Protein AF-A0A2A6DZ73-F1 (afdb_monomer_lite)

Organism: NCBI:txid1906605

Radius of gyration: 27.43 Å; chains: 1; bounding box: 48×58×75 Å

Secondary structure (DSSP, 8-state):
--HHHHHHHHHHHHHHHHH---HHHHHHHTT--HHHHHHIIIIIHHHH-HHHHHHHHHHHHHHHHTHHHHHHHHHHHHHHHTTTSSSS--S-----PPPPP------

Sequence (107 aa):
MHDYIRERTIKIGRSLVETRQTVRHIAKEFGVSKSTVHKDLTERLPEINPDLAHQVKMILEYHKSIRHLRGGEATKIKYKRSRQNETSSSSSPTPPSPPDSLVGLRS

pLDDT: mean 73.5, std 16.76, range [41.66, 90.12]

Structure (mmCIF, N/CA/C/O backbone):
data_AF-A0A2A6DZ73-F1
#
_entry.id   AF-A0A2A6DZ73-F1
#
loop_
_atom_site.group_PDB
_atom_site.id
_atom_site.type_symbol
_atom_site.label_atom_id
_atom_site.label_alt_id
_atom_site.label_comp_id
_atom_site.label_asym_id
_atom_site.label_entity_id
_atom_site.label_seq_id
_atom_site.pdbx_PDB_ins_code
_atom_site.Cartn_x
_atom_site.Cartn_y
_atom_site.Cartn_z
_atom_site.occupancy
_atom_site.B_iso_or_equiv
_atom_site.auth_seq_id
_atom_site.auth_comp_id
_atom_site.auth_asym_id
_atom_site.auth_atom_id
_atom_site.pdbx_PDB_model_num
ATOM 1 N N . MET A 1 1 ? 19.434 -4.768 -12.277 1.00 53.62 1 MET A N 1
ATOM 2 C CA . MET A 1 1 ? 19.460 -4.183 -10.901 1.00 53.62 1 MET A CA 1
ATOM 3 C C . MET A 1 1 ? 18.070 -3.734 -10.432 1.00 53.62 1 MET A C 1
ATOM 5 O O . MET A 1 1 ? 17.776 -3.886 -9.255 1.00 53.62 1 MET A O 1
ATOM 9 N N . HIS A 1 2 ? 17.181 -3.243 -11.309 1.00 62.59 2 HIS A N 1
ATOM 10 C CA . HIS A 1 2 ? 15.787 -2.919 -10.942 1.00 62.59 2 HIS A CA 1
ATOM 11 C C . HIS A 1 2 ? 14.829 -4.125 -10.936 1.00 62.59 2 HIS A C 1
ATOM 13 O O . HIS A 1 2 ? 13.674 -4.003 -10.532 1.00 62.59 2 HIS 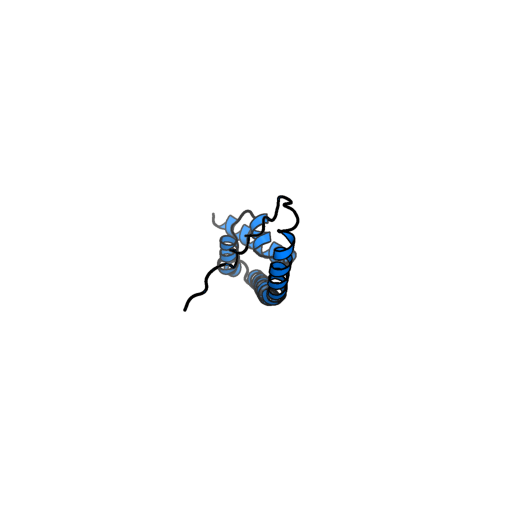A O 1
ATOM 19 N N . ASP A 1 3 ? 15.307 -5.296 -11.346 1.00 78.06 3 ASP A N 1
ATOM 20 C CA . ASP A 1 3 ? 14.478 -6.486 -11.557 1.00 78.06 3 ASP A CA 1
ATOM 21 C C . ASP A 1 3 ? 13.935 -7.060 -10.239 1.00 78.06 3 ASP A C 1
ATOM 23 O O . ASP A 1 3 ? 12.780 -7.472 -10.180 1.00 78.06 3 ASP A O 1
ATOM 27 N N . TYR A 1 4 ? 14.693 -6.939 -9.141 1.00 83.00 4 TYR A N 1
ATOM 28 C CA . TYR A 1 4 ? 14.239 -7.314 -7.792 1.00 83.00 4 TYR A CA 1
ATOM 29 C C . TYR A 1 4 ? 13.000 -6.511 -7.347 1.00 83.00 4 TYR A C 1
ATOM 31 O O . TYR A 1 4 ? 12.056 -7.065 -6.782 1.00 83.00 4 TYR A O 1
ATOM 39 N N . ILE A 1 5 ? 12.972 -5.201 -7.620 1.00 82.38 5 ILE A N 1
ATOM 40 C CA . ILE A 1 5 ? 11.845 -4.331 -7.245 1.00 82.38 5 ILE A CA 1
ATOM 41 C C . ILE A 1 5 ? 10.627 -4.664 -8.108 1.00 82.38 5 ILE A C 1
ATOM 43 O O . ILE A 1 5 ? 9.496 -4.678 -7.612 1.00 82.38 5 ILE A O 1
ATOM 47 N N . ARG A 1 6 ? 10.865 -4.978 -9.387 1.00 84.44 6 ARG A N 1
ATOM 48 C CA . ARG A 1 6 ? 9.830 -5.403 -10.328 1.00 84.44 6 ARG A CA 1
ATOM 49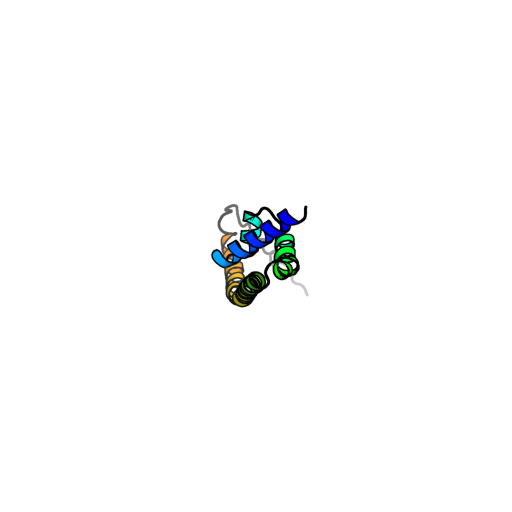 C C . ARG A 1 6 ? 9.146 -6.678 -9.834 1.00 84.44 6 ARG A C 1
ATOM 51 O O . ARG A 1 6 ? 7.930 -6.690 -9.654 1.00 84.44 6 ARG A O 1
ATOM 58 N N . GLU A 1 7 ? 9.922 -7.716 -9.531 1.00 86.88 7 GLU A N 1
ATOM 59 C CA . GLU A 1 7 ? 9.390 -8.984 -9.020 1.00 86.88 7 GLU A CA 1
ATOM 60 C C . GLU A 1 7 ? 8.675 -8.827 -7.679 1.00 86.88 7 GLU A C 1
ATOM 62 O O . GLU A 1 7 ? 7.598 -9.398 -7.485 1.00 86.88 7 GLU A O 1
ATOM 67 N N . ARG A 1 8 ? 9.229 -8.023 -6.761 1.00 86.44 8 ARG A N 1
ATOM 68 C CA . ARG A 1 8 ? 8.582 -7.738 -5.476 1.00 86.44 8 ARG A CA 1
ATOM 69 C C . ARG A 1 8 ? 7.209 -7.111 -5.682 1.00 86.44 8 ARG A C 1
ATOM 71 O O . ARG A 1 8 ? 6.239 -7.558 -5.079 1.00 86.44 8 ARG A O 1
ATOM 78 N N . THR A 1 9 ? 7.122 -6.104 -6.546 1.00 87.94 9 THR A N 1
ATOM 79 C CA . THR A 1 9 ? 5.870 -5.394 -6.839 1.00 87.94 9 THR A CA 1
ATOM 80 C C . THR A 1 9 ? 4.817 -6.339 -7.420 1.00 87.94 9 THR A C 1
ATOM 82 O O . THR A 1 9 ? 3.665 -6.309 -6.988 1.00 87.94 9 THR A O 1
ATOM 85 N N . ILE A 1 10 ? 5.213 -7.241 -8.326 1.00 89.06 10 ILE A N 1
ATOM 86 C CA . ILE A 1 10 ? 4.314 -8.265 -8.879 1.00 89.06 10 ILE A CA 1
ATOM 87 C C . ILE A 1 10 ? 3.829 -9.219 -7.781 1.00 89.06 10 ILE A C 1
ATOM 89 O O . ILE A 1 10 ? 2.631 -9.491 -7.707 1.00 89.06 10 ILE A O 1
ATOM 93 N N . LYS A 1 11 ? 4.730 -9.715 -6.919 1.00 89.94 11 LYS A N 1
ATOM 94 C CA . LYS A 1 11 ? 4.365 -10.605 -5.802 1.00 89.94 11 LYS A CA 1
ATOM 95 C C . LYS A 1 11 ? 3.371 -9.932 -4.858 1.00 89.94 11 LYS A C 1
ATOM 97 O O . LYS A 1 11 ? 2.327 -10.505 -4.584 1.00 89.94 11 LYS A O 1
ATOM 102 N N . ILE A 1 12 ? 3.647 -8.694 -4.445 1.00 88.94 12 ILE A N 1
ATOM 103 C CA . ILE A 1 12 ? 2.753 -7.891 -3.597 1.00 88.94 12 ILE A CA 1
ATOM 104 C C . ILE A 1 12 ? 1.380 -7.729 -4.259 1.00 88.94 12 ILE A C 1
ATOM 106 O O . ILE A 1 12 ? 0.359 -7.949 -3.611 1.00 88.94 12 ILE A O 1
ATOM 110 N N . GLY A 1 13 ? 1.343 -7.354 -5.543 1.00 89.44 13 GLY A N 1
ATOM 111 C CA . GLY A 1 13 ? 0.097 -7.174 -6.287 1.00 89.44 13 GLY A CA 1
ATOM 112 C C . GLY A 1 13 ? -0.730 -8.459 -6.361 1.00 89.44 13 GLY A C 1
ATOM 113 O O . GLY A 1 13 ? -1.923 -8.432 -6.070 1.00 89.44 13 GLY A O 1
ATOM 114 N N . ARG A 1 14 ? -0.091 -9.594 -6.672 1.00 90.12 14 ARG A N 1
ATOM 115 C CA . ARG A 1 14 ? -0.750 -10.910 -6.721 1.00 90.12 14 ARG A CA 1
ATOM 116 C C . ARG A 1 14 ? -1.264 -11.350 -5.356 1.00 90.12 14 ARG A C 1
ATOM 118 O O . ARG A 1 14 ? -2.447 -11.650 -5.241 1.00 90.12 14 ARG A O 1
ATOM 125 N N 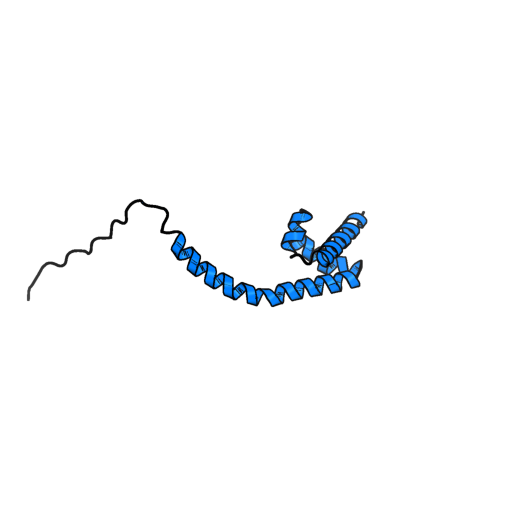. SER A 1 15 ? -0.432 -11.289 -4.316 1.00 89.25 15 SER A N 1
ATOM 126 C CA . SER A 1 15 ? -0.847 -11.636 -2.953 1.00 89.25 15 SER A CA 1
ATOM 127 C C . SER A 1 15 ? -1.999 -10.755 -2.472 1.00 89.25 15 SER A C 1
ATOM 129 O O . SER A 1 15 ? -2.894 -11.240 -1.785 1.00 89.25 15 SER A O 1
ATOM 131 N N . LEU A 1 16 ? -2.038 -9.475 -2.855 1.00 88.00 16 LEU A N 1
ATOM 132 C CA . LEU A 1 16 ? -3.148 -8.583 -2.518 1.00 88.00 16 LEU A CA 1
ATOM 133 C C . LEU A 1 16 ? -4.444 -8.994 -3.224 1.00 88.00 16 LEU A C 1
ATOM 135 O O . LEU A 1 16 ? -5.498 -8.981 -2.593 1.00 88.00 16 LEU A O 1
ATOM 139 N N . VAL A 1 17 ? -4.380 -9.377 -4.500 1.00 88.88 17 VAL A N 1
ATOM 140 C CA . VAL A 1 17 ? -5.545 -9.850 -5.264 1.00 88.88 17 VAL A CA 1
ATOM 141 C C . VAL A 1 17 ? -6.061 -11.193 -4.742 1.00 88.88 17 VAL A C 1
ATOM 143 O O . VAL A 1 17 ? -7.269 -11.348 -4.567 1.00 88.88 17 VAL A O 1
ATOM 146 N N . GLU A 1 18 ? -5.163 -12.134 -4.447 1.00 88.94 18 GLU A N 1
ATOM 147 C CA . GLU A 1 18 ? -5.499 -13.470 -3.940 1.00 88.94 18 GLU A CA 1
ATOM 148 C C . GLU A 1 18 ? -6.077 -13.413 -2.525 1.00 88.94 18 GLU A C 1
ATOM 150 O O . GLU A 1 18 ? -7.154 -13.944 -2.261 1.00 88.94 18 GLU A O 1
ATOM 155 N N . THR A 1 19 ? -5.386 -12.734 -1.607 1.00 87.56 19 THR A N 1
ATOM 156 C CA . THR A 1 19 ? -5.795 -12.685 -0.196 1.00 87.56 19 THR A CA 1
ATOM 157 C C . THR A 1 19 ? -6.865 -11.629 0.079 1.00 87.56 19 THR A C 1
ATOM 159 O O . THR A 1 19 ? -7.504 -11.663 1.131 1.00 87.56 19 THR A O 1
ATOM 162 N N . ARG A 1 20 ? -7.046 -10.658 -0.831 1.00 85.25 20 ARG A N 1
ATOM 163 C CA . ARG A 1 20 ? -7.918 -9.476 -0.676 1.00 85.25 20 ARG A CA 1
ATOM 164 C C . ARG A 1 20 ? -7.689 -8.720 0.636 1.00 85.25 20 ARG A C 1
ATOM 166 O O . ARG A 1 20 ? -8.591 -8.065 1.159 1.00 85.25 20 ARG A O 1
ATOM 173 N N . GLN A 1 21 ? -6.477 -8.793 1.184 1.00 84.25 21 GLN A N 1
ATOM 174 C CA . GLN A 1 21 ? -6.141 -8.148 2.446 1.00 84.25 21 GLN A CA 1
ATOM 175 C C . GLN A 1 21 ? -5.864 -6.648 2.281 1.00 84.25 21 GLN A C 1
ATOM 177 O O . GLN A 1 21 ? -5.637 -6.114 1.196 1.00 84.25 21 GLN A O 1
ATOM 182 N N . THR A 1 22 ? -5.883 -5.924 3.402 1.00 85.94 22 THR A N 1
ATOM 183 C CA . THR A 1 22 ? -5.547 -4.494 3.414 1.00 85.94 22 THR A CA 1
ATOM 184 C C . THR A 1 22 ? -4.051 -4.268 3.185 1.00 85.94 22 THR A C 1
ATOM 186 O O . THR A 1 22 ? -3.225 -5.046 3.659 1.00 85.94 22 THR A O 1
ATOM 189 N N . VAL A 1 23 ? -3.689 -3.114 2.613 1.00 85.06 23 VAL A N 1
ATOM 190 C CA . VAL A 1 23 ? -2.288 -2.677 2.416 1.00 85.06 23 VAL A CA 1
ATOM 191 C C . VAL A 1 23 ? -1.454 -2.768 3.698 1.00 85.06 23 VAL A C 1
ATOM 193 O O . VAL A 1 23 ? -0.259 -3.020 3.651 1.00 85.06 23 VAL A O 1
ATOM 196 N N . ARG A 1 24 ? -2.081 -2.586 4.869 1.00 83.25 24 ARG A N 1
ATOM 197 C CA . ARG A 1 24 ? -1.407 -2.672 6.171 1.00 83.25 24 ARG A CA 1
ATOM 198 C C . ARG A 1 24 ? -0.958 -4.092 6.524 1.00 83.25 24 ARG A C 1
ATOM 200 O O . ARG A 1 24 ? 0.049 -4.228 7.206 1.00 83.25 24 ARG A O 1
ATOM 207 N N . HIS A 1 25 ? -1.713 -5.111 6.121 1.00 87.25 25 HIS A N 1
ATOM 208 C CA . HIS A 1 25 ? -1.335 -6.505 6.354 1.00 87.25 25 HIS A CA 1
ATOM 209 C C . HIS A 1 25 ? -0.184 -6.903 5.436 1.00 87.25 25 HIS A C 1
ATOM 211 O O . HIS A 1 25 ? 0.866 -7.295 5.928 1.00 87.25 25 HIS A O 1
ATOM 217 N N . ILE A 1 26 ? -0.342 -6.643 4.137 1.00 88.31 26 ILE A N 1
ATOM 218 C CA . ILE A 1 26 ? 0.693 -6.873 3.124 1.00 88.31 26 ILE A CA 1
ATOM 219 C C . ILE A 1 26 ? 1.999 -6.156 3.511 1.00 88.31 26 ILE A C 1
ATOM 221 O O . ILE A 1 26 ? 3.069 -6.746 3.501 1.00 88.31 26 ILE A O 1
ATOM 225 N N . ALA A 1 27 ? 1.929 -4.897 3.950 1.00 88.19 27 ALA A N 1
ATOM 226 C CA . ALA A 1 27 ? 3.107 -4.158 4.404 1.00 88.19 27 ALA A CA 1
ATOM 227 C C . ALA A 1 27 ? 3.869 -4.870 5.542 1.00 88.19 27 ALA A C 1
ATOM 229 O O . ALA A 1 27 ? 5.097 -4.899 5.534 1.00 88.19 27 ALA A O 1
ATOM 230 N N . LYS A 1 28 ? 3.156 -5.478 6.499 1.00 88.81 28 LYS A N 1
ATOM 231 C CA . LYS A 1 28 ? 3.778 -6.240 7.592 1.00 88.81 28 LYS A CA 1
ATOM 232 C C . LYS A 1 28 ? 4.394 -7.549 7.110 1.00 88.81 28 LYS A C 1
ATOM 234 O O . LYS A 1 28 ? 5.484 -7.883 7.550 1.00 88.81 28 LYS A O 1
ATOM 239 N N . GLU A 1 29 ? 3.704 -8.259 6.226 1.00 87.06 29 GLU A N 1
ATOM 240 C CA . GLU A 1 29 ? 4.154 -9.539 5.673 1.00 87.06 29 GLU A CA 1
ATOM 241 C C . GLU A 1 29 ? 5.427 -9.380 4.835 1.00 87.06 29 GLU A C 1
ATOM 243 O O . GLU A 1 29 ? 6.377 -10.140 4.984 1.00 87.06 29 GLU A O 1
ATOM 248 N N . PHE A 1 30 ? 5.489 -8.327 4.020 1.00 85.00 30 PHE A N 1
ATOM 249 C CA . PHE A 1 30 ? 6.646 -8.021 3.180 1.00 85.00 30 PHE A CA 1
ATOM 250 C C . PHE A 1 30 ? 7.721 -7.180 3.892 1.00 85.00 30 PHE A C 1
ATOM 252 O O . PHE A 1 30 ? 8.722 -6.825 3.272 1.00 85.00 30 PHE A O 1
ATOM 259 N N . GLY A 1 31 ? 7.526 -6.827 5.170 1.00 88.06 31 GLY A N 1
ATOM 260 C CA . GLY A 1 31 ? 8.496 -6.060 5.960 1.00 88.06 31 GLY A CA 1
ATOM 261 C C . GLY A 1 31 ? 8.763 -4.640 5.442 1.00 88.06 31 GLY A C 1
ATOM 262 O O . GLY A 1 31 ? 9.843 -4.093 5.648 1.00 88.06 31 GLY A O 1
ATOM 263 N N . VAL A 1 32 ? 7.799 -4.032 4.750 1.00 87.94 32 VAL A N 1
ATOM 264 C CA . VAL A 1 32 ? 7.930 -2.712 4.114 1.00 87.94 32 VAL A CA 1
ATOM 265 C C . VAL A 1 32 ? 6.919 -1.720 4.672 1.00 87.94 32 VAL A C 1
ATOM 267 O O . VAL A 1 32 ? 5.896 -2.075 5.253 1.00 87.94 32 VAL A O 1
ATOM 270 N N . SER A 1 33 ? 7.180 -0.426 4.489 1.00 88.81 33 SER A N 1
ATOM 271 C CA . SER A 1 33 ? 6.234 0.596 4.930 1.00 88.81 33 SER A CA 1
ATOM 272 C C . SER A 1 33 ? 4.992 0.634 4.028 1.00 88.81 33 SER A C 1
ATOM 274 O O . SER A 1 33 ? 5.075 0.434 2.814 1.00 88.81 33 SER A O 1
ATOM 276 N N . LYS A 1 34 ? 3.831 0.977 4.603 1.00 87.00 34 LYS A N 1
ATOM 277 C CA . LYS A 1 34 ? 2.582 1.199 3.848 1.00 87.00 34 LYS A CA 1
ATOM 278 C C . LYS A 1 34 ? 2.785 2.195 2.693 1.00 87.00 34 LYS A C 1
ATOM 280 O O . LYS A 1 34 ? 2.222 2.007 1.620 1.00 87.00 34 LYS A O 1
ATOM 285 N N . SER A 1 35 ? 3.564 3.255 2.913 1.00 86.88 35 SER A N 1
ATOM 286 C CA . SER A 1 35 ? 3.837 4.280 1.898 1.00 86.88 35 SER A CA 1
ATOM 287 C C . SER A 1 35 ? 4.671 3.730 0.742 1.00 86.88 35 SER A C 1
ATOM 289 O O . SER A 1 35 ? 4.394 4.057 -0.408 1.00 86.88 35 SER A O 1
ATOM 291 N N . THR A 1 36 ? 5.638 2.856 1.040 1.00 88.75 36 THR A N 1
ATOM 292 C CA . THR A 1 36 ? 6.433 2.148 0.028 1.00 88.75 36 THR A CA 1
ATOM 293 C C . THR A 1 36 ? 5.539 1.247 -0.816 1.00 88.75 36 THR A C 1
ATOM 295 O O . THR A 1 36 ? 5.551 1.360 -2.033 1.00 88.75 36 THR A O 1
ATOM 298 N N . VAL A 1 37 ? 4.686 0.438 -0.178 1.00 89.19 37 VAL A N 1
ATOM 299 C CA . VAL A 1 37 ? 3.737 -0.433 -0.891 1.00 89.19 37 VAL A CA 1
ATOM 300 C C . VAL A 1 37 ? 2.786 0.381 -1.763 1.00 89.19 37 VAL A C 1
ATOM 302 O O . VAL A 1 37 ? 2.519 -0.004 -2.893 1.00 89.19 37 VAL A O 1
ATOM 305 N N . HIS A 1 38 ? 2.287 1.521 -1.277 1.00 87.44 38 HIS A N 1
ATOM 306 C CA . HIS A 1 38 ? 1.432 2.375 -2.099 1.00 87.44 38 HIS A CA 1
ATOM 307 C C . HIS A 1 38 ? 2.152 2.893 -3.337 1.00 87.44 38 HIS A C 1
ATOM 309 O O . HIS A 1 38 ? 1.609 2.716 -4.419 1.00 87.44 38 HIS A O 1
ATOM 315 N N . LYS A 1 39 ? 3.353 3.469 -3.192 1.00 88.25 39 LYS A N 1
ATOM 316 C CA . LYS A 1 39 ? 4.141 3.932 -4.344 1.00 88.25 39 LYS A CA 1
ATOM 317 C C . LYS A 1 39 ? 4.406 2.804 -5.334 1.00 88.25 39 LYS A C 1
ATOM 319 O O . LYS A 1 39 ? 4.187 2.980 -6.526 1.00 88.25 39 LYS A O 1
ATOM 324 N N . ASP A 1 40 ? 4.786 1.629 -4.845 1.00 87.94 40 ASP A N 1
ATOM 325 C CA . ASP A 1 40 ? 5.029 0.472 -5.704 1.00 87.94 40 ASP A CA 1
ATOM 326 C C . ASP A 1 40 ? 3.759 0.051 -6.457 1.00 87.94 40 ASP A C 1
ATOM 328 O O . ASP A 1 40 ? 3.808 -0.217 -7.649 1.00 87.94 40 ASP A O 1
ATOM 332 N N . LEU A 1 41 ? 2.594 0.045 -5.807 1.00 86.00 41 LEU A N 1
ATOM 333 C CA . LEU A 1 41 ? 1.338 -0.360 -6.443 1.00 86.00 41 LEU A CA 1
ATOM 334 C C . LEU A 1 41 ? 0.747 0.702 -7.382 1.00 86.00 41 LEU A C 1
ATOM 336 O O . LEU A 1 41 ? 0.083 0.340 -8.348 1.00 86.00 41 LEU A O 1
ATOM 340 N N . THR A 1 42 ? 0.932 1.995 -7.105 1.00 85.12 42 THR A N 1
ATOM 341 C CA . THR A 1 42 ? 0.333 3.072 -7.913 1.00 85.12 42 THR A CA 1
ATOM 342 C C . THR A 1 42 ? 1.253 3.603 -9.001 1.00 85.12 42 THR A C 1
ATOM 344 O O . THR A 1 42 ? 0.751 4.016 -10.037 1.00 85.12 42 THR A O 1
ATOM 347 N N . GLU A 1 43 ? 2.569 3.609 -8.781 1.00 87.00 43 GLU A N 1
ATOM 348 C CA . GLU A 1 43 ? 3.553 4.104 -9.754 1.00 87.00 43 GLU A CA 1
ATOM 349 C C . GLU A 1 43 ? 4.211 2.940 -10.507 1.00 87.00 43 GLU A C 1
ATOM 351 O O . GLU A 1 43 ? 4.277 2.966 -11.727 1.00 87.00 43 GLU A O 1
ATOM 356 N N . ARG A 1 44 ? 4.651 1.879 -9.809 1.00 86.62 44 ARG A N 1
ATOM 357 C CA . ARG A 1 44 ? 5.456 0.803 -10.428 1.00 86.62 44 ARG A CA 1
ATOM 358 C C . ARG A 1 44 ? 4.623 -0.315 -11.041 1.00 86.62 44 ARG A C 1
ATOM 360 O O . ARG A 1 44 ? 4.920 -0.775 -12.134 1.00 86.62 44 ARG A O 1
ATOM 367 N N . LEU A 1 45 ? 3.582 -0.776 -10.354 1.00 86.69 45 LEU A N 1
ATOM 368 C CA . LEU A 1 45 ? 2.747 -1.879 -10.822 1.00 86.69 45 LEU A CA 1
ATOM 369 C C . LEU A 1 45 ? 2.091 -1.611 -12.189 1.00 86.69 45 LEU A C 1
ATOM 371 O O . LEU A 1 45 ? 2.142 -2.532 -12.998 1.00 86.69 45 LEU A O 1
ATOM 375 N N . PRO A 1 46 ? 1.535 -0.421 -12.514 1.00 88.00 46 PRO A N 1
ATOM 376 C CA . PRO A 1 46 ? 0.954 -0.191 -13.840 1.00 88.00 46 PRO A CA 1
ATOM 377 C C . PRO A 1 46 ? 1.987 -0.195 -14.976 1.00 88.00 46 PRO A C 1
ATOM 379 O O . PRO A 1 46 ? 1.636 -0.581 -16.086 1.00 88.00 46 PRO A O 1
ATOM 382 N N . GLU A 1 47 ? 3.250 0.164 -14.712 1.00 86.94 47 GLU A N 1
ATOM 383 C CA . GLU A 1 47 ? 4.340 0.067 -15.701 1.00 86.94 47 GLU A CA 1
ATOM 384 C C . GLU A 1 47 ? 4.707 -1.391 -16.021 1.00 86.94 47 GLU A C 1
ATOM 386 O O . GLU A 1 47 ? 5.230 -1.689 -17.092 1.00 86.94 47 GLU A O 1
ATOM 391 N N . ILE A 1 48 ? 4.467 -2.303 -15.076 1.00 86.50 48 ILE A N 1
ATOM 392 C CA . ILE A 1 48 ? 4.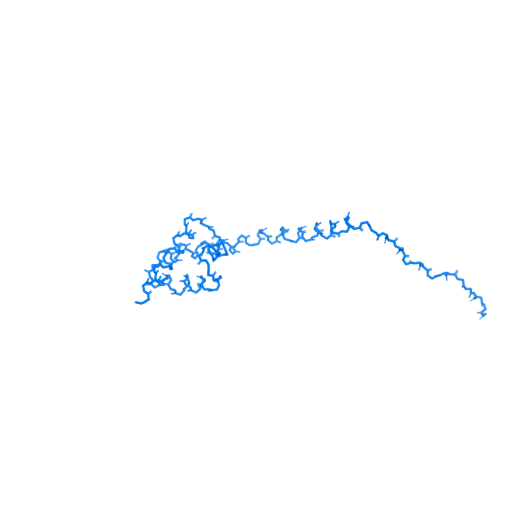879 -3.707 -15.164 1.00 86.50 48 ILE A CA 1
ATOM 393 C C . ILE A 1 48 ? 3.720 -4.593 -15.620 1.00 86.50 48 ILE A C 1
ATOM 395 O O . ILE A 1 48 ? 3.890 -5.465 -16.469 1.00 86.50 48 ILE A O 1
ATOM 399 N N . ASN A 1 49 ? 2.556 -4.420 -14.996 1.00 85.94 49 ASN A N 1
ATOM 400 C CA . ASN A 1 49 ? 1.352 -5.186 -15.261 1.00 85.94 49 ASN A CA 1
ATOM 401 C C . ASN A 1 49 ? 0.097 -4.327 -14.978 1.00 85.94 49 ASN A C 1
ATOM 403 O O . ASN A 1 49 ? -0.355 -4.244 -13.825 1.00 85.94 49 ASN A O 1
ATOM 407 N N . PRO A 1 50 ? -0.483 -3.701 -16.017 1.00 88.00 50 PRO A N 1
ATOM 408 C CA . PRO A 1 50 ? -1.658 -2.847 -15.867 1.00 88.00 50 PRO A CA 1
ATOM 409 C C . PRO A 1 50 ? -2.906 -3.617 -15.404 1.00 88.00 50 PRO A C 1
ATOM 411 O O . PRO A 1 50 ? -3.706 -3.068 -14.643 1.00 88.00 50 PRO A O 1
ATOM 414 N N . ASP A 1 51 ? -3.048 -4.896 -15.765 1.00 89.69 51 ASP A N 1
ATOM 415 C CA . ASP A 1 51 ? -4.201 -5.719 -15.373 1.00 89.69 51 ASP A CA 1
ATOM 416 C C . ASP A 1 51 ? -4.228 -5.974 -13.862 1.00 89.69 51 ASP A C 1
ATOM 418 O O . ASP A 1 51 ? -5.263 -5.824 -13.204 1.00 89.69 51 ASP A O 1
ATOM 422 N N . LEU A 1 52 ? -3.072 -6.317 -13.282 1.00 88.38 52 LEU A N 1
ATOM 423 C CA . LEU A 1 52 ? -2.930 -6.459 -11.832 1.00 88.38 52 LEU A CA 1
ATOM 424 C C . LEU A 1 52 ? -3.146 -5.119 -11.125 1.00 88.38 52 LEU A C 1
ATOM 426 O O . LEU A 1 52 ? -3.822 -5.076 -10.096 1.00 88.38 52 LEU A O 1
ATOM 430 N N . ALA A 1 53 ? -2.621 -4.021 -11.676 1.00 89.56 53 ALA A N 1
ATOM 431 C CA . ALA A 1 53 ? -2.820 -2.690 -11.106 1.00 89.56 53 ALA A CA 1
ATOM 432 C C . ALA A 1 53 ? -4.308 -2.317 -11.023 1.00 89.56 53 ALA A C 1
ATOM 434 O O . ALA A 1 53 ? -4.753 -1.776 -10.007 1.00 89.56 53 ALA A O 1
ATOM 435 N N . HIS A 1 54 ? -5.097 -2.664 -12.043 1.00 89.50 54 HIS A N 1
ATOM 436 C CA . HIS A 1 54 ? -6.534 -2.412 -12.047 1.00 89.50 54 HIS A CA 1
ATOM 437 C C . HIS A 1 54 ? -7.265 -3.194 -10.943 1.00 89.50 54 HIS A C 1
ATOM 439 O O . HIS A 1 54 ? -8.064 -2.623 -10.196 1.00 89.50 54 HIS A O 1
ATOM 445 N N . GLN A 1 55 ? -6.933 -4.475 -10.762 1.00 89.38 55 GLN A N 1
ATOM 446 C CA . GLN A 1 55 ? -7.518 -5.310 -9.706 1.00 89.38 55 GLN A CA 1
ATOM 447 C C . GLN A 1 55 ? -7.162 -4.803 -8.303 1.00 89.38 55 GLN A C 1
ATOM 449 O O . GLN A 1 55 ? -8.031 -4.674 -7.437 1.00 89.38 55 GLN A O 1
ATOM 454 N N . VAL A 1 56 ? -5.895 -4.446 -8.084 1.00 87.56 56 VAL A N 1
ATOM 455 C CA . VAL A 1 56 ? -5.439 -3.846 -6.824 1.00 87.56 56 VAL A CA 1
ATOM 456 C C . VAL A 1 56 ? -6.185 -2.539 -6.551 1.00 87.56 56 VAL A C 1
ATOM 458 O O . VAL A 1 56 ? -6.662 -2.324 -5.435 1.00 87.56 56 VAL A O 1
ATOM 461 N N . LYS A 1 57 ? -6.337 -1.676 -7.564 1.00 88.12 57 LYS A N 1
ATOM 462 C CA . LYS A 1 57 ? -7.077 -0.412 -7.452 1.00 88.12 57 LYS A CA 1
ATOM 463 C C . LYS A 1 57 ? -8.528 -0.644 -7.033 1.00 88.12 57 LYS A C 1
ATOM 465 O O . LYS A 1 57 ? -9.005 0.037 -6.129 1.00 88.12 57 LYS A O 1
ATOM 470 N N . MET A 1 58 ? -9.198 -1.642 -7.605 1.00 87.50 58 MET A N 1
ATOM 471 C CA . MET A 1 58 ? -10.558 -2.016 -7.212 1.00 87.50 58 MET A CA 1
ATOM 472 C C . MET A 1 58 ? -10.661 -2.444 -5.744 1.00 87.50 58 MET A C 1
ATOM 474 O O . MET A 1 58 ? -11.570 -2.011 -5.037 1.00 87.50 58 MET A O 1
ATOM 478 N N . ILE A 1 59 ? -9.707 -3.237 -5.251 1.00 87.00 59 ILE A N 1
ATOM 479 C CA . ILE A 1 59 ? -9.670 -3.666 -3.844 1.00 87.00 59 ILE A CA 1
ATOM 480 C C . ILE A 1 59 ? -9.405 -2.475 -2.911 1.00 87.00 59 ILE A C 1
ATOM 482 O O . ILE A 1 59 ? -9.990 -2.380 -1.829 1.00 87.00 59 ILE A O 1
ATOM 486 N N . LEU A 1 60 ? -8.541 -1.541 -3.315 1.00 84.06 60 LEU A N 1
ATOM 487 C CA . LEU A 1 60 ? -8.295 -0.309 -2.564 1.00 84.06 60 LEU A CA 1
ATOM 488 C C . LEU A 1 60 ? -9.549 0.569 -2.479 1.00 84.06 60 LEU A C 1
ATOM 490 O O . LEU A 1 60 ? -9.865 1.062 -1.394 1.00 84.06 60 LEU A O 1
ATOM 494 N N . GLU A 1 61 ? -10.266 0.735 -3.591 1.00 84.94 61 GLU A N 1
ATOM 495 C CA . GLU A 1 61 ? -11.522 1.488 -3.652 1.00 84.94 61 GLU A CA 1
ATOM 496 C C . GLU A 1 61 ? -12.595 0.830 -2.773 1.00 84.94 61 GLU A C 1
ATOM 498 O O . GLU A 1 61 ? -13.234 1.503 -1.964 1.00 84.94 61 GLU A O 1
ATOM 503 N N . TYR A 1 62 ? -12.715 -0.500 -2.831 1.00 85.94 62 TYR A N 1
ATOM 504 C CA . TYR A 1 62 ? -13.600 -1.273 -1.959 1.00 85.94 62 TYR A CA 1
ATOM 505 C C . TYR A 1 62 ? -13.276 -1.049 -0.476 1.00 85.94 62 TYR A C 1
ATOM 507 O O . TYR A 1 62 ? -14.149 -0.729 0.327 1.00 85.94 62 TYR A O 1
ATOM 515 N N . HIS A 1 63 ? -12.001 -1.126 -0.088 1.00 82.19 63 HIS A N 1
ATOM 516 C CA . HIS A 1 63 ? -11.592 -0.853 1.291 1.00 82.19 63 HIS A CA 1
ATOM 517 C C . HIS A 1 63 ? -11.850 0.600 1.732 1.00 82.19 63 HIS A C 1
ATOM 519 O O . HIS A 1 63 ? -12.028 0.866 2.926 1.00 82.19 63 HIS A O 1
ATOM 525 N N . LYS A 1 64 ? -11.866 1.547 0.789 1.00 78.75 64 LYS A N 1
ATOM 526 C CA . LYS A 1 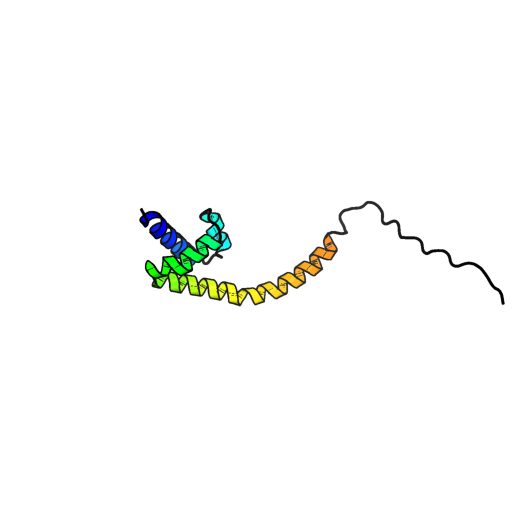64 ? -12.199 2.952 1.036 1.00 78.75 64 LYS A CA 1
ATOM 527 C C . LYS A 1 64 ? -13.706 3.144 1.210 1.00 78.75 64 LYS A C 1
ATOM 529 O O . LYS A 1 64 ? -14.093 3.851 2.137 1.00 78.75 64 LYS A O 1
ATOM 534 N N . SER A 1 65 ? -14.541 2.476 0.412 1.00 79.69 65 SER A N 1
ATOM 535 C CA . SER A 1 65 ? -16.003 2.569 0.516 1.00 79.69 65 SER A CA 1
ATOM 536 C C . SER A 1 65 ? -16.535 1.924 1.803 1.00 79.69 65 SER A C 1
ATOM 538 O O . SER A 1 65 ? -17.325 2.541 2.518 1.00 79.69 65 SER A O 1
ATOM 540 N N . ILE A 1 66 ? -16.010 0.758 2.206 1.00 74.88 66 ILE A N 1
ATOM 541 C CA . ILE A 1 66 ? -16.412 0.104 3.468 1.00 74.88 66 ILE A CA 1
ATOM 542 C C . ILE A 1 66 ? -15.932 0.847 4.723 1.00 74.88 66 ILE A C 1
ATOM 544 O O . ILE A 1 66 ? -16.385 0.556 5.833 1.00 74.88 66 ILE A O 1
ATOM 548 N N . ARG A 1 67 ? -14.998 1.801 4.596 1.00 70.56 67 ARG A N 1
ATOM 549 C CA . ARG A 1 67 ? -14.495 2.576 5.741 1.00 70.56 67 ARG A CA 1
ATOM 550 C C . ARG A 1 67 ? -15.635 3.281 6.477 1.00 70.56 67 ARG A C 1
ATOM 552 O O . ARG A 1 67 ? -15.575 3.389 7.699 1.00 70.56 67 ARG A O 1
ATOM 559 N N . HIS A 1 68 ? -16.666 3.719 5.757 1.00 63.09 68 HIS A N 1
ATOM 560 C CA . HIS A 1 68 ? -17.827 4.385 6.345 1.00 63.09 68 HIS A CA 1
ATOM 561 C C . HIS A 1 68 ? -18.679 3.440 7.204 1.00 63.09 68 HIS A C 1
ATOM 563 O O . HIS A 1 68 ? -19.113 3.843 8.280 1.00 63.09 68 HIS A O 1
ATOM 569 N N . LEU A 1 69 ? -18.811 2.167 6.814 1.00 59.44 69 LEU A N 1
ATOM 570 C CA . LEU A 1 69 ? -19.460 1.138 7.638 1.00 59.44 69 LEU A CA 1
ATOM 571 C C . LEU A 1 69 ? -18.693 0.905 8.951 1.00 59.44 69 LEU A C 1
ATOM 573 O O . LEU A 1 69 ? -19.294 0.834 10.018 1.00 59.44 69 LEU A O 1
ATOM 577 N N . ARG A 1 70 ? -17.352 0.886 8.903 1.00 59.53 70 ARG A N 1
ATOM 578 C CA . ARG A 1 70 ? -16.508 0.781 10.112 1.00 59.53 70 ARG A CA 1
ATOM 579 C C . ARG A 1 70 ? -16.505 2.048 10.976 1.00 59.53 70 ARG A C 1
ATOM 581 O O . ARG A 1 70 ? -16.274 1.970 12.181 1.00 59.53 70 ARG A O 1
ATOM 588 N N . GLY A 1 71 ? -16.743 3.217 10.382 1.00 54.72 71 GLY A N 1
ATOM 589 C CA . GLY A 1 71 ? -16.749 4.500 11.089 1.00 54.72 71 GLY A CA 1
ATOM 590 C C . GLY A 1 71 ? -17.844 4.599 12.155 1.00 54.72 71 GLY A C 1
ATOM 591 O O . GLY A 1 71 ? -17.586 5.115 13.241 1.00 54.72 71 GLY A O 1
ATOM 592 N N . GLY A 1 72 ? -19.033 4.046 11.890 1.00 57.03 72 GLY A N 1
ATOM 593 C CA . GLY A 1 72 ? -20.145 4.040 12.849 1.00 57.03 72 GLY A CA 1
ATOM 594 C C . GLY A 1 72 ? -19.868 3.206 14.108 1.00 57.03 72 GLY A C 1
ATOM 595 O O . GLY A 1 72 ? -20.226 3.607 15.218 1.00 57.03 72 GLY A O 1
ATOM 596 N N . GLU A 1 73 ? -19.166 2.077 13.966 1.00 55.06 73 GLU A N 1
ATOM 597 C CA . GLU A 1 73 ? -18.768 1.229 15.098 1.00 55.06 73 GLU A CA 1
ATOM 598 C C . GLU A 1 73 ? -17.652 1.852 15.941 1.00 55.06 73 GLU A C 1
ATOM 600 O O . GLU A 1 73 ? -17.669 1.729 17.167 1.00 55.06 73 GLU A O 1
ATOM 605 N N . ALA A 1 74 ? -16.710 2.568 15.320 1.00 54.41 74 ALA A N 1
ATOM 606 C CA . ALA A 1 74 ? -15.598 3.204 16.027 1.00 54.41 74 ALA A CA 1
ATOM 607 C C . ALA A 1 74 ? -16.086 4.217 17.078 1.00 54.41 74 ALA A C 1
ATOM 609 O O . ALA A 1 74 ? -15.584 4.238 18.206 1.00 54.41 74 ALA A O 1
ATOM 610 N N . THR A 1 75 ? -17.116 5.002 16.750 1.00 53.81 75 THR A N 1
ATOM 611 C CA . THR A 1 75 ? -17.740 5.938 17.695 1.00 53.81 75 THR A CA 1
ATOM 612 C C . THR A 1 75 ? -18.449 5.185 18.824 1.00 53.81 75 THR A C 1
ATOM 614 O O . THR A 1 75 ? -18.287 5.530 19.992 1.00 53.81 75 THR A O 1
ATOM 617 N N . LYS A 1 76 ? -19.150 4.085 18.518 1.00 54.28 76 LYS A N 1
ATOM 618 C CA . LYS A 1 76 ? -19.860 3.262 19.514 1.00 54.28 76 LYS A CA 1
ATOM 619 C C . LYS A 1 76 ? -18.902 2.557 20.492 1.00 54.28 76 LYS A C 1
ATOM 621 O O . LYS A 1 76 ? -19.188 2.469 21.685 1.00 54.28 76 LYS A O 1
ATOM 626 N N . ILE A 1 77 ? -17.741 2.106 20.012 1.00 57.19 77 ILE A N 1
ATOM 627 C CA . ILE A 1 77 ? -16.691 1.464 20.821 1.00 57.19 77 ILE A CA 1
ATOM 628 C C . ILE A 1 77 ? -15.967 2.486 21.706 1.00 57.19 77 ILE A C 1
ATOM 630 O O . ILE A 1 77 ? -15.676 2.170 22.860 1.00 57.19 77 ILE A O 1
ATOM 634 N N . LYS A 1 78 ? -15.734 3.718 21.221 1.00 53.72 78 LYS A N 1
ATOM 635 C CA . LYS A 1 78 ? -15.152 4.803 22.030 1.00 53.72 78 LYS A CA 1
ATOM 636 C C . LYS A 1 78 ? -15.999 5.072 23.278 1.00 53.72 78 LYS A C 1
ATOM 638 O O . LYS A 1 78 ? -15.447 5.079 24.366 1.00 53.72 78 LYS A O 1
ATOM 643 N N . TYR A 1 79 ? -17.326 5.167 23.146 1.00 52.03 79 TYR A N 1
ATOM 644 C CA . TYR A 1 79 ? -18.224 5.375 24.293 1.00 52.03 79 TYR A CA 1
ATOM 645 C C . TYR A 1 79 ? -18.354 4.156 25.226 1.00 52.03 79 TYR A C 1
ATOM 647 O O . TYR A 1 79 ? -18.545 4.338 26.428 1.00 52.03 79 TYR A O 1
ATOM 655 N N . LYS A 1 80 ? -18.232 2.916 24.722 1.00 51.66 80 LYS A N 1
ATOM 656 C CA . LYS A 1 80 ? -18.235 1.711 25.578 1.00 51.66 80 LYS A CA 1
ATOM 657 C C . LYS A 1 80 ? -16.931 1.534 26.363 1.00 51.66 80 LYS A C 1
ATOM 659 O O . LYS A 1 80 ? -16.985 1.144 27.526 1.00 51.66 80 LYS A O 1
ATOM 664 N N . ARG A 1 81 ? -15.772 1.847 25.770 1.00 52.31 81 ARG A N 1
ATOM 665 C CA . ARG A 1 81 ? -14.470 1.752 26.456 1.00 52.31 81 ARG A CA 1
ATOM 666 C C . ARG A 1 81 ? -14.261 2.832 27.516 1.00 52.31 81 ARG A C 1
ATOM 668 O O . ARG A 1 81 ? -13.595 2.544 28.502 1.00 52.31 81 ARG A O 1
ATOM 675 N N . SER A 1 82 ? -14.882 4.007 27.383 1.00 49.47 82 SER A N 1
ATOM 676 C CA . SER A 1 82 ? -14.843 5.035 28.434 1.00 49.47 82 SER A CA 1
ATOM 677 C C . SER A 1 82 ? -15.486 4.595 29.754 1.00 49.47 82 SER A C 1
ATOM 679 O O . SER A 1 82 ? -15.159 5.167 30.780 1.00 49.47 82 SER A O 1
ATOM 681 N N . ARG A 1 83 ? -16.384 3.594 29.760 1.00 47.91 83 ARG A N 1
ATOM 682 C CA . ARG A 1 83 ? -17.014 3.093 31.000 1.00 47.91 83 ARG A CA 1
ATOM 683 C C . ARG A 1 83 ? -16.301 1.910 31.654 1.00 47.91 83 ARG A C 1
ATOM 685 O O . ARG A 1 83 ? -16.618 1.588 32.789 1.00 47.91 83 ARG A O 1
ATOM 692 N N . GLN A 1 84 ? -15.392 1.230 30.954 1.00 45.28 84 GLN A N 1
ATOM 693 C CA . GLN A 1 84 ? -14.731 0.025 31.482 1.00 45.28 84 GLN A CA 1
ATOM 694 C C . GLN A 1 84 ? -13.338 0.289 32.060 1.00 45.28 84 GLN A C 1
ATOM 696 O O . GLN A 1 84 ? -12.768 -0.611 32.664 1.00 45.28 84 GLN A O 1
ATOM 701 N N . ASN A 1 85 ? -12.799 1.505 31.918 1.00 44.03 85 ASN A N 1
ATOM 702 C CA . ASN A 1 85 ? -11.492 1.857 32.482 1.00 44.03 85 ASN A CA 1
ATOM 703 C C . ASN A 1 85 ? -11.569 2.525 33.870 1.00 44.03 85 ASN A C 1
ATOM 705 O O . ASN A 1 85 ? -10.539 2.936 34.389 1.00 44.03 85 ASN A O 1
ATOM 709 N N . GLU A 1 86 ? -12.760 2.627 34.471 1.00 46.22 86 GLU A N 1
ATOM 710 C CA . GLU A 1 86 ? -12.946 3.123 35.849 1.00 46.22 86 GLU A CA 1
ATOM 711 C C . GLU A 1 86 ? -13.218 1.999 36.865 1.00 46.22 86 GLU A C 1
ATOM 713 O O . GLU A 1 86 ? -13.239 2.244 38.066 1.00 46.22 86 GLU A O 1
ATOM 718 N N . THR A 1 87 ? -13.409 0.748 36.428 1.00 43.25 87 THR A N 1
ATOM 719 C CA . THR A 1 87 ? -13.891 -0.334 37.314 1.00 43.25 87 THR A CA 1
ATOM 720 C C . THR A 1 87 ? -12.810 -1.300 37.811 1.00 43.25 87 THR A C 1
ATOM 722 O O . THR A 1 87 ? -13.142 -2.265 38.491 1.00 43.25 87 THR A O 1
ATOM 725 N N . SER A 1 88 ? -1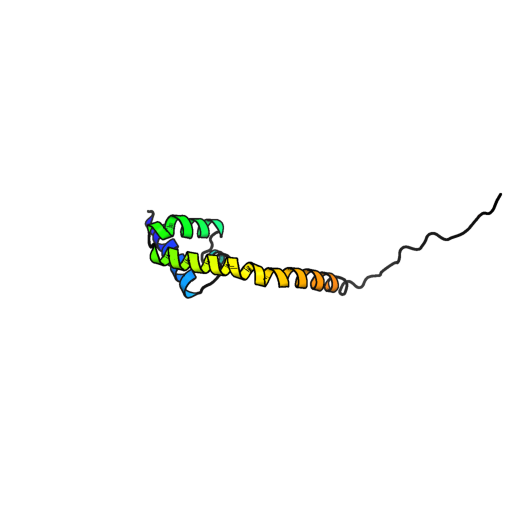1.525 -1.067 37.516 1.00 49.00 88 SER A N 1
ATOM 726 C CA . SER A 1 88 ? -10.426 -1.966 37.928 1.00 49.00 88 SER A CA 1
ATOM 727 C C . SER A 1 88 ? -9.293 -1.309 38.727 1.00 49.00 88 SER A C 1
ATOM 729 O O . SER A 1 88 ? -8.256 -1.933 38.928 1.00 49.00 88 SER A O 1
ATOM 731 N N . SER A 1 89 ? -9.483 -0.095 39.248 1.00 41.66 89 SER A N 1
ATOM 732 C CA . SER A 1 89 ? -8.614 0.471 40.291 1.00 41.66 89 SER A CA 1
ATOM 733 C C . SER A 1 89 ? -9.448 0.863 41.506 1.00 41.66 89 SER A C 1
ATOM 735 O O . SER A 1 89 ? -9.797 2.022 41.716 1.00 41.66 89 SER A O 1
ATOM 737 N N . SER A 1 90 ? -9.781 -0.140 42.314 1.00 47.16 90 SER A N 1
ATOM 738 C CA . SER A 1 90 ? -10.194 0.048 43.697 1.00 47.16 90 SER A CA 1
ATOM 739 C C . SER A 1 90 ? -9.032 0.633 44.508 1.00 47.16 90 SER A C 1
ATOM 741 O O . SER A 1 90 ? -8.228 -0.100 45.077 1.00 47.16 90 SER A O 1
ATOM 743 N N . SER A 1 91 ? -8.964 1.958 44.584 1.00 47.16 91 SER A N 1
ATOM 744 C CA . SER A 1 91 ? -8.452 2.666 45.756 1.00 47.16 91 SER A CA 1
ATOM 745 C C . SER A 1 91 ? -9.124 4.039 45.828 1.00 47.16 91 SER A C 1
ATOM 747 O O . SER A 1 91 ? -8.710 4.978 45.157 1.00 47.16 91 SER A O 1
ATOM 749 N N . SER A 1 92 ? -10.195 4.075 46.631 1.00 47.88 92 SER A N 1
ATOM 750 C CA . SER A 1 92 ? -10.879 5.227 47.248 1.00 47.88 92 SER A CA 1
ATOM 751 C C . SER A 1 92 ? -11.343 6.395 46.358 1.00 47.88 92 SER A C 1
ATOM 753 O O . SER A 1 92 ? -10.518 7.200 45.930 1.00 47.88 92 SER A O 1
ATOM 755 N N . PRO A 1 93 ? -12.664 6.624 46.222 1.00 53.72 93 PRO A N 1
ATOM 756 C CA . PRO A 1 93 ? -13.180 7.953 45.943 1.00 53.72 93 PRO A CA 1
ATOM 757 C C . PRO A 1 93 ? -13.278 8.714 47.273 1.00 53.72 93 PRO A C 1
ATOM 759 O O . PRO A 1 93 ? -14.174 8.452 48.074 1.00 53.72 93 PRO A O 1
ATOM 762 N N . THR A 1 94 ? -12.369 9.649 47.543 1.00 58.94 94 THR A N 1
ATOM 763 C CA . THR A 1 94 ? -12.683 10.736 48.477 1.00 58.94 94 THR A CA 1
ATOM 764 C C . THR A 1 94 ? -13.502 11.773 47.704 1.00 58.94 94 THR A C 1
ATOM 766 O O . THR A 1 94 ? -12.994 12.349 46.739 1.00 58.94 94 THR A O 1
ATOM 769 N N . PRO A 1 95 ? -14.784 11.998 48.046 1.00 71.12 95 PRO A N 1
ATOM 770 C CA . PRO A 1 95 ? -15.535 13.091 47.447 1.00 71.12 95 PRO A CA 1
ATOM 771 C C . PRO A 1 95 ? -14.901 14.424 47.879 1.00 71.12 95 PRO A C 1
ATOM 773 O O . PRO A 1 95 ? -14.545 14.559 49.053 1.00 71.12 95 PRO A O 1
ATOM 776 N N . PRO A 1 96 ? -14.755 15.420 46.986 1.00 65.00 96 PRO A N 1
ATOM 777 C CA . PRO A 1 96 ? -14.497 16.778 47.434 1.00 65.00 96 PRO A CA 1
ATOM 778 C C . PRO A 1 96 ? -15.701 17.227 48.268 1.00 65.00 96 PRO A C 1
ATOM 780 O O . PRO A 1 96 ? -16.832 17.285 47.783 1.00 65.00 96 PRO A O 1
ATOM 783 N N . SER A 1 97 ? -15.444 17.472 49.548 1.00 52.31 97 SER A N 1
ATOM 784 C CA . SER A 1 97 ? -16.375 18.056 50.503 1.00 52.31 97 SER A CA 1
ATOM 785 C C . SER A 1 97 ? -16.950 19.366 49.944 1.00 52.31 97 SER A C 1
ATOM 787 O O . SER A 1 97 ? -16.194 20.176 49.398 1.00 52.31 97 SER A O 1
ATOM 789 N N . PRO A 1 98 ? -18.266 19.614 50.070 1.00 68.38 98 PRO A N 1
ATOM 790 C CA . PRO A 1 98 ? -18.809 20.939 49.813 1.00 68.38 98 PRO A CA 1
ATOM 791 C C . PRO A 1 98 ? -18.231 21.913 50.854 1.00 68.38 98 PRO A C 1
ATOM 793 O O . PRO A 1 98 ? -18.145 21.543 52.027 1.00 68.38 98 PRO A O 1
ATOM 796 N N . PRO A 1 99 ? -17.821 23.139 50.481 1.00 65.94 99 PRO A N 1
ATOM 797 C CA . PRO A 1 99 ? -17.577 24.163 51.482 1.00 65.94 99 PRO A CA 1
ATOM 798 C C . PRO A 1 99 ? -18.895 24.443 52.211 1.00 65.94 99 PRO A C 1
ATOM 800 O O . PRO A 1 99 ? -19.910 24.764 51.587 1.00 65.94 99 PRO A O 1
ATOM 803 N N . ASP A 1 100 ? -18.853 24.245 53.528 1.00 50.47 100 ASP A N 1
ATOM 804 C CA . ASP A 1 100 ? -19.949 24.447 54.465 1.00 50.47 100 ASP A CA 1
ATOM 805 C C . ASP A 1 100 ? -20.653 25.785 54.234 1.00 50.47 100 ASP A C 1
ATOM 807 O O . ASP A 1 100 ? -20.052 26.860 54.178 1.00 50.47 100 ASP A O 1
ATOM 811 N N . SER A 1 101 ? -21.973 25.692 54.139 1.00 57.25 101 SER A N 1
ATOM 812 C CA . SER A 1 101 ? -22.870 26.824 54.313 1.00 57.25 101 SER A CA 1
ATOM 813 C C . SER A 1 101 ? -22.888 27.194 55.791 1.00 57.25 101 SER A C 1
ATOM 815 O O . SER A 1 101 ? -23.328 26.360 56.571 1.00 57.25 101 SER A O 1
ATOM 817 N N . LEU A 1 102 ? -22.440 28.403 56.156 1.00 54.06 102 LEU A N 1
ATOM 818 C CA . LEU A 1 102 ? -22.728 29.173 57.392 1.00 54.06 102 LEU A CA 1
ATOM 819 C C . LEU A 1 102 ? -21.642 30.271 57.474 1.00 54.06 102 LEU A C 1
ATOM 821 O O . LEU A 1 102 ? -20.463 29.969 57.387 1.00 54.06 102 LEU A O 1
ATOM 825 N N . VAL A 1 103 ? -21.902 31.576 57.570 1.00 52.41 103 VAL A N 1
ATOM 826 C CA . VAL A 1 103 ? -22.700 32.303 58.567 1.00 52.41 103 VAL A CA 1
ATOM 827 C C . VAL A 1 103 ? -22.808 33.772 58.114 1.00 52.41 103 VAL A C 1
ATOM 829 O O . VAL A 1 103 ? -21.841 34.316 57.589 1.00 52.41 103 VAL A O 1
ATOM 832 N N . GLY A 1 104 ? -23.913 34.446 58.456 1.00 45.31 104 GLY A N 1
ATOM 833 C CA . GLY A 1 104 ? -23.920 35.899 58.709 1.00 45.31 104 GLY A CA 1
ATOM 834 C C . GLY A 1 104 ? -24.722 36.676 57.670 1.00 45.31 104 GLY A C 1
ATOM 835 O O . GLY A 1 104 ? -24.229 36.931 56.585 1.00 45.31 104 GLY A O 1
ATOM 836 N N . LEU A 1 105 ? -26.012 36.959 57.864 1.00 54.38 105 LEU A N 1
ATOM 837 C CA . LEU A 1 105 ? -26.574 37.893 58.850 1.00 54.38 105 LEU A CA 1
ATOM 838 C C . LEU A 1 105 ? -25.937 39.292 58.775 1.00 54.38 105 LEU A C 1
ATOM 840 O O . LEU A 1 105 ? -24.725 39.418 58.937 1.00 54.38 105 LEU A O 1
ATOM 844 N N . ARG A 1 106 ? -26.823 40.304 58.736 1.00 45.91 106 ARG A N 1
ATOM 845 C CA . ARG A 1 106 ? -26.608 41.769 58.814 1.00 45.91 106 ARG A CA 1
ATOM 846 C C . ARG A 1 106 ? -26.412 42.419 57.442 1.00 45.91 106 ARG A C 1
ATOM 848 O O . ARG A 1 106 ? -25.584 41.961 56.672 1.00 45.91 106 ARG A O 1
ATOM 855 N N . SER A 1 107 ? -27.091 43.499 57.075 1.00 53.75 107 SER A N 1
ATOM 856 C CA . SER A 1 107 ? -28.202 44.286 57.629 1.00 53.75 107 SER A CA 1
ATOM 857 C C . SER A 1 107 ? -28.716 45.151 56.481 1.00 53.75 107 SER A C 1
ATOM 859 O O . SER A 1 107 ? -27.889 45.465 55.596 1.00 53.75 107 SER A O 1
#

Foldseek 3Di:
DCVVLLVVLVVLLVCCLVVLDDLVVSCVVSVHDSVVNVCSLPPPCCVRPVVSSVSNVVSVVVVVVCVVVVVVVVVVVVVVVVVPVVPPDPDDDPDPDDDDDDDDDDD

InterPro domains:
  IPR014208 Sporulation stage III, transcriptional regulator SpoIIID [PF12116] (2-81)
  IPR014208 Sporulation stage III, transcriptional regulator SpoIIID [TIGR02844] (2-80)
  IPR018356 Transcription regulator, HTH DeoR-type, conserved site [PS00894] (8-41)